Protein AF-C7N5L6-F1 (afdb_monomer_lite)

Organism: Slackia heliotrinireducens (strain ATCC 29202 / DSM 20476 / NCTC 11029 / RHS 1) (NCBI:txid471855)

Structure (mmCIF, N/CA/C/O backbone):
data_AF-C7N5L6-F1
#
_entry.id   AF-C7N5L6-F1
#
loop_
_atom_site.group_PDB
_atom_site.id
_atom_site.type_symbol
_atom_site.label_atom_id
_atom_site.label_alt_id
_atom_site.label_comp_id
_atom_site.label_asym_id
_atom_site.label_entity_id
_atom_site.label_seq_id
_atom_site.pdbx_PDB_ins_code
_atom_site.Cartn_x
_atom_site.Cartn_y
_atom_site.Cartn_z
_atom_site.occupancy
_atom_site.B_iso_or_equiv
_atom_site.auth_seq_id
_atom_site.auth_comp_id
_atom_site.auth_asym_id
_atom_site.auth_atom_id
_atom_site.pdbx_PDB_model_num
ATOM 1 N N . MET A 1 1 ? 4.440 11.508 4.325 1.00 77.06 1 MET A N 1
ATOM 2 C CA . MET A 1 1 ? 5.685 11.204 3.586 1.00 77.06 1 MET A CA 1
ATOM 3 C C . MET A 1 1 ? 5.411 9.969 2.743 1.00 77.06 1 MET A C 1
ATOM 5 O O . MET A 1 1 ? 4.676 9.116 3.219 1.00 77.06 1 MET A O 1
ATOM 9 N N . SER A 1 2 ? 5.889 9.923 1.501 1.00 86.69 2 SER A N 1
ATOM 10 C CA . SER A 1 2 ? 5.658 8.791 0.595 1.00 86.69 2 SER A CA 1
ATOM 11 C C . SER A 1 2 ? 6.901 7.910 0.526 1.00 86.69 2 SER A C 1
ATOM 13 O O . SER A 1 2 ? 7.996 8.452 0.376 1.00 86.69 2 SER A O 1
ATOM 15 N N . GLU A 1 3 ? 6.732 6.596 0.565 1.00 93.94 3 GLU A N 1
ATOM 16 C CA . GLU A 1 3 ? 7.815 5.610 0.513 1.00 93.94 3 GLU A CA 1
ATOM 17 C C . GLU A 1 3 ? 7.682 4.732 -0.733 1.00 93.94 3 GLU A C 1
ATOM 19 O O . GLU A 1 3 ? 6.577 4.515 -1.229 1.00 93.94 3 GLU A O 1
ATOM 24 N N . ILE A 1 4 ? 8.803 4.232 -1.254 1.00 95.56 4 ILE A N 1
ATOM 25 C CA . ILE A 1 4 ? 8.772 3.226 -2.319 1.00 95.56 4 ILE A CA 1
ATOM 26 C C . ILE A 1 4 ? 8.682 1.852 -1.665 1.00 95.56 4 ILE A C 1
ATOM 28 O O . ILE A 1 4 ? 9.495 1.498 -0.809 1.00 95.56 4 ILE A O 1
ATOM 32 N N . MET A 1 5 ? 7.679 1.079 -2.061 1.00 96.25 5 MET A N 1
ATOM 33 C CA . MET A 1 5 ? 7.393 -0.232 -1.495 1.00 96.25 5 MET A CA 1
ATOM 34 C C . MET A 1 5 ? 7.121 -1.246 -2.593 1.00 96.25 5 MET A C 1
ATOM 36 O O . MET A 1 5 ? 6.563 -0.914 -3.634 1.00 96.25 5 MET A O 1
ATOM 40 N N . VAL A 1 6 ? 7.483 -2.499 -2.345 1.00 96.12 6 VAL A N 1
ATOM 41 C CA . VAL A 1 6 ? 7.191 -3.625 -3.231 1.00 96.12 6 VAL A CA 1
ATOM 42 C C . VAL A 1 6 ? 5.888 -4.273 -2.796 1.00 96.12 6 VAL A C 1
ATOM 44 O O . VAL A 1 6 ? 5.742 -4.660 -1.633 1.00 96.12 6 VAL A O 1
ATOM 47 N N . PHE A 1 7 ? 4.953 -4.425 -3.731 1.00 96.12 7 PHE A N 1
ATOM 48 C CA . PHE A 1 7 ? 3.751 -5.209 -3.487 1.00 96.12 7 PHE A CA 1
ATOM 49 C C . PHE A 1 7 ? 4.106 -6.701 -3.511 1.00 96.12 7 PHE A C 1
ATOM 51 O O . PHE A 1 7 ? 4.691 -7.188 -4.471 1.00 96.12 7 PHE A O 1
ATOM 58 N N . VAL A 1 8 ? 3.780 -7.440 -2.455 1.00 96.38 8 VAL A N 1
ATOM 59 C CA . VAL A 1 8 ? 4.035 -8.891 -2.320 1.00 96.38 8 VAL A CA 1
ATOM 60 C C . VAL A 1 8 ? 2.754 -9.698 -2.101 1.00 96.38 8 VAL A C 1
ATOM 62 O O . VAL A 1 8 ? 2.807 -10.912 -1.906 1.00 96.38 8 VAL A O 1
ATOM 65 N N . GLY A 1 9 ? 1.602 -9.023 -2.114 1.00 93.94 9 GLY A N 1
ATOM 66 C CA . GLY A 1 9 ? 0.290 -9.649 -2.011 1.00 93.94 9 GLY A CA 1
ATOM 67 C C . GLY A 1 9 ? -0.087 -10.455 -3.256 1.00 93.94 9 GLY A C 1
ATOM 68 O O . GLY A 1 9 ? 0.707 -10.669 -4.170 1.00 93.94 9 GLY A O 1
ATOM 69 N N . ARG A 1 10 ? -1.340 -10.911 -3.314 1.00 94.56 10 ARG A N 1
ATOM 70 C CA . ARG A 1 10 ? -1.894 -11.517 -4.536 1.00 94.56 10 ARG A CA 1
ATOM 71 C C . ARG A 1 10 ? -2.206 -10.424 -5.550 1.00 94.56 10 ARG A C 1
ATOM 73 O O . ARG A 1 10 ? -2.688 -9.368 -5.148 1.00 94.56 10 ARG A O 1
ATOM 80 N N . ARG A 1 11 ? -2.000 -10.710 -6.843 1.00 92.75 11 ARG A N 1
ATOM 81 C CA . ARG A 1 11 ? -2.353 -9.785 -7.931 1.00 92.75 11 ARG A CA 1
ATOM 82 C C . ARG A 1 11 ? -3.778 -9.263 -7.739 1.00 92.75 11 ARG A C 1
ATOM 84 O O . ARG A 1 11 ? -4.696 -10.055 -7.514 1.00 92.75 11 ARG A O 1
ATOM 91 N N . MET A 1 12 ? -3.945 -7.949 -7.814 1.00 92.31 12 MET A N 1
ATOM 92 C CA . MET A 1 12 ? -5.211 -7.275 -7.538 1.00 92.31 12 MET A CA 1
ATOM 93 C C . MET A 1 12 ? -5.394 -6.096 -8.487 1.00 92.31 12 MET A C 1
ATOM 95 O O . MET A 1 12 ? -4.480 -5.303 -8.659 1.00 92.31 12 MET A O 1
ATOM 99 N N . LEU A 1 13 ? -6.599 -5.944 -9.036 1.00 90.06 13 LEU A N 1
ATOM 100 C CA . LEU A 1 13 ? -7.000 -4.719 -9.722 1.00 90.06 13 LEU A CA 1
ATOM 101 C C . LEU A 1 13 ? -7.707 -3.797 -8.724 1.00 90.06 13 LEU A C 1
ATOM 103 O O . LEU A 1 13 ? -8.757 -4.153 -8.187 1.00 90.06 13 LEU A O 1
ATOM 107 N N . ALA A 1 14 ? -7.142 -2.618 -8.482 1.00 86.19 14 ALA A N 1
ATOM 108 C CA . ALA A 1 14 ? -7.659 -1.637 -7.539 1.00 86.19 14 ALA A CA 1
ATOM 109 C C . ALA A 1 14 ? -7.877 -0.288 -8.231 1.00 86.19 14 ALA A C 1
ATOM 111 O O . ALA A 1 14 ? -6.934 0.472 -8.418 1.00 86.19 14 ALA A O 1
ATOM 112 N N . ASN A 1 15 ? -9.134 0.027 -8.575 1.00 81.81 15 ASN A N 1
ATOM 113 C CA . ASN A 1 15 ? -9.518 1.267 -9.268 1.00 81.81 15 ASN A CA 1
ATOM 114 C C . ASN A 1 15 ? -8.577 1.597 -10.439 1.00 81.81 15 ASN A C 1
ATOM 116 O O . ASN A 1 15 ? -7.924 2.636 -10.437 1.00 81.81 15 ASN A O 1
ATOM 120 N N . CYS A 1 16 ? -8.516 0.678 -11.405 1.00 82.31 16 CYS A N 1
ATOM 121 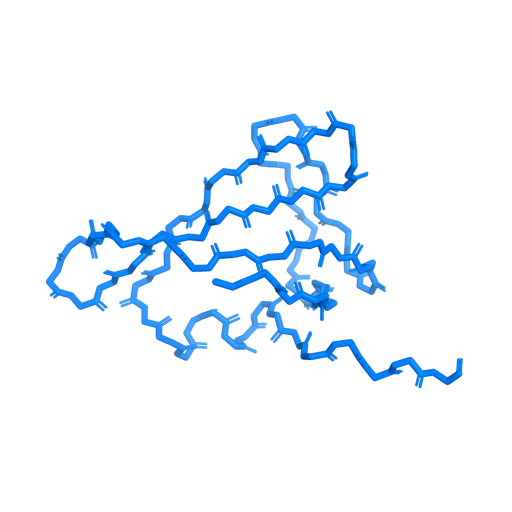C CA . CYS A 1 16 ? -7.680 0.734 -12.609 1.00 82.31 16 CYS A CA 1
ATOM 122 C C . CYS A 1 16 ? -6.175 0.499 -12.402 1.00 82.31 16 CYS A C 1
ATOM 124 O O . CYS A 1 16 ? -5.533 0.059 -13.344 1.00 82.31 16 CYS A O 1
ATOM 126 N N . LEU A 1 17 ? -5.647 0.602 -11.178 1.00 91.31 17 LEU A N 1
ATOM 127 C CA . LEU A 1 17 ? -4.265 0.213 -10.894 1.00 91.31 17 LEU A CA 1
ATOM 128 C C . LEU A 1 17 ? -4.139 -1.313 -10.731 1.00 91.31 17 LEU A C 1
ATOM 130 O O . LEU A 1 17 ? -4.750 -1.897 -9.830 1.00 91.31 17 LEU A O 1
ATOM 134 N N . ASP A 1 18 ? -3.334 -1.964 -11.574 1.00 92.94 18 ASP A N 1
ATOM 135 C CA . ASP A 1 18 ? -2.989 -3.386 -11.430 1.00 92.94 18 ASP A CA 1
ATOM 136 C C . ASP A 1 18 ? -1.786 -3.546 -10.487 1.00 92.94 18 ASP A C 1
ATOM 138 O O . ASP A 1 18 ? -0.656 -3.182 -10.811 1.00 92.94 18 ASP A O 1
ATOM 142 N N . LEU A 1 19 ? -2.045 -4.070 -9.289 1.00 93.88 19 LEU A N 1
ATOM 143 C CA . LEU A 1 19 ? -1.029 -4.364 -8.287 1.00 93.88 19 LEU A CA 1
ATOM 144 C C . LEU A 1 19 ? -0.407 -5.727 -8.567 1.00 93.88 19 LEU A C 1
ATOM 146 O O . LEU A 1 19 ? -0.947 -6.778 -8.208 1.00 93.88 19 LEU A O 1
ATOM 150 N N . GLU A 1 20 ? 0.763 -5.694 -9.186 1.00 94.94 20 GLU A N 1
ATOM 151 C CA . GLU A 1 20 ? 1.546 -6.877 -9.524 1.00 94.94 20 GLU A CA 1
ATOM 152 C C . GLU A 1 20 ? 2.543 -7.257 -8.415 1.00 94.94 20 GLU A C 1
ATOM 154 O O . GLU A 1 20 ? 3.297 -6.394 -7.948 1.00 94.94 20 GLU A O 1
ATOM 159 N N . PRO A 1 21 ? 2.596 -8.537 -7.996 1.00 95.50 21 PRO A N 1
ATOM 160 C CA . PRO A 1 21 ? 3.582 -9.001 -7.025 1.00 95.50 21 PRO A CA 1
ATOM 161 C C . PRO A 1 21 ? 5.012 -8.796 -7.545 1.00 95.50 21 PRO A C 1
ATOM 163 O O . PRO A 1 21 ? 5.322 -9.152 -8.679 1.00 95.50 21 PRO A O 1
ATOM 166 N N . GLY A 1 22 ? 5.894 -8.248 -6.712 1.00 94.44 22 GLY A N 1
ATOM 167 C CA . GLY A 1 22 ? 7.282 -7.929 -7.053 1.00 94.44 22 GLY A CA 1
ATOM 168 C C . GLY A 1 22 ? 7.488 -6.549 -7.687 1.00 94.44 22 GLY A C 1
ATOM 169 O O . GLY A 1 22 ? 8.635 -6.127 -7.822 1.00 94.44 22 GLY A O 1
ATOM 170 N N . ARG A 1 23 ? 6.421 -5.816 -8.036 1.00 94.38 23 ARG A N 1
ATOM 171 C CA . ARG A 1 23 ? 6.524 -4.454 -8.582 1.00 94.38 23 ARG A CA 1
ATOM 172 C C . ARG A 1 23 ? 6.585 -3.415 -7.459 1.00 94.38 23 ARG A C 1
ATOM 174 O O . ARG A 1 23 ? 5.950 -3.570 -6.414 1.00 94.38 23 ARG A O 1
ATOM 181 N N . ALA A 1 24 ? 7.382 -2.372 -7.680 1.00 95.12 24 ALA A N 1
ATOM 182 C CA . ALA A 1 24 ? 7.527 -1.250 -6.764 1.00 95.12 24 ALA A CA 1
ATOM 183 C C . ALA A 1 24 ? 6.493 -0.157 -7.065 1.00 95.12 24 ALA A C 1
ATOM 185 O O . ALA A 1 24 ? 6.228 0.144 -8.227 1.00 95.12 24 ALA A O 1
ATOM 186 N N . TYR A 1 25 ? 5.948 0.445 -6.012 1.00 95.25 25 TYR A N 1
ATOM 187 C CA . TYR A 1 25 ? 4.976 1.531 -6.069 1.00 95.25 25 TYR A CA 1
ATOM 188 C C . TYR A 1 25 ? 5.320 2.588 -5.032 1.00 95.25 25 TYR A C 1
ATOM 190 O O . TYR A 1 25 ? 5.920 2.293 -3.994 1.00 95.25 25 TYR A O 1
ATOM 198 N N . LYS A 1 26 ? 4.879 3.817 -5.281 1.00 95.94 26 LYS A N 1
ATOM 199 C CA . LYS A 1 26 ? 4.926 4.871 -4.275 1.00 95.94 26 LYS A CA 1
ATOM 200 C C . LYS A 1 26 ? 3.693 4.759 -3.387 1.00 95.94 26 LYS A C 1
ATOM 202 O O . LYS A 1 26 ? 2.567 4.835 -3.873 1.00 95.94 26 LYS A O 1
ATOM 207 N N . VAL A 1 27 ? 3.917 4.591 -2.089 1.00 96.06 27 VAL A N 1
ATOM 208 C CA . VAL A 1 27 ? 2.883 4.378 -1.076 1.00 96.06 27 VAL A CA 1
ATOM 209 C C . VAL A 1 27 ? 2.912 5.509 -0.057 1.00 96.06 27 VAL A C 1
ATOM 211 O O . VAL A 1 27 ? 3.969 5.888 0.444 1.00 96.06 27 VAL A O 1
ATOM 214 N N . SER A 1 28 ? 1.744 6.058 0.261 1.00 95.12 28 SER A N 1
ATOM 215 C CA . SER A 1 28 ? 1.580 7.084 1.293 1.00 95.12 28 SER A CA 1
ATOM 216 C C . SER A 1 28 ? 0.487 6.677 2.269 1.00 95.12 28 SER A C 1
ATOM 218 O O . SER A 1 28 ? -0.643 6.423 1.858 1.00 95.12 28 SER A O 1
ATOM 220 N N . ALA A 1 29 ? 0.793 6.659 3.566 1.00 92.75 29 ALA A N 1
ATOM 221 C CA . ALA A 1 29 ? -0.244 6.563 4.587 1.00 92.75 29 ALA A CA 1
ATOM 222 C C . ALA A 1 29 ? -1.088 7.845 4.580 1.00 92.75 29 ALA A C 1
ATOM 224 O O . ALA A 1 29 ? -0.551 8.956 4.564 1.00 92.75 29 ALA A O 1
ATOM 225 N N . LEU A 1 30 ? -2.409 7.690 4.582 1.00 92.62 30 LEU A N 1
ATOM 226 C CA . LEU A 1 30 ? -3.343 8.804 4.667 1.00 92.62 30 LEU A CA 1
ATOM 227 C C . LEU A 1 30 ? -3.764 9.006 6.122 1.00 92.62 30 LEU A C 1
ATOM 229 O O . LEU A 1 30 ? -4.026 8.037 6.835 1.00 92.62 30 LEU A O 1
ATOM 233 N N . ASP A 1 31 ? -3.925 10.265 6.538 1.00 85.56 31 ASP A N 1
ATOM 234 C CA . ASP A 1 31 ? -4.506 10.630 7.840 1.00 85.56 31 ASP A CA 1
ATOM 235 C C . ASP A 1 31 ? -6.034 10.433 7.818 1.00 85.56 31 ASP A C 1
ATOM 237 O O . ASP A 1 31 ? -6.841 11.351 7.944 1.00 85.56 31 ASP A O 1
ATOM 241 N N . ARG A 1 32 ? -6.462 9.204 7.521 1.00 86.12 32 ARG A N 1
ATOM 242 C CA . ARG A 1 32 ? -7.866 8.817 7.433 1.00 86.12 32 ARG A CA 1
ATOM 243 C C . ARG A 1 32 ? -8.050 7.458 8.077 1.00 86.12 32 ARG A C 1
ATOM 24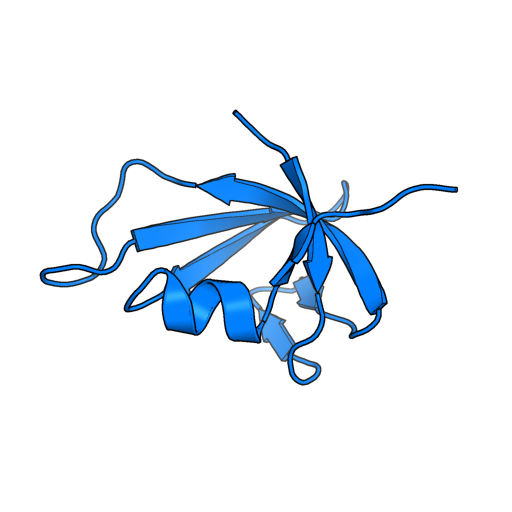5 O O . ARG A 1 32 ? -7.482 6.464 7.630 1.00 86.12 32 ARG A O 1
ATOM 252 N N . LYS A 1 33 ? -8.922 7.405 9.084 1.00 86.62 33 LYS A N 1
ATOM 253 C CA . LYS A 1 33 ? -9.279 6.152 9.751 1.00 86.62 33 LYS A CA 1
ATOM 254 C C . LYS A 1 33 ? -10.175 5.277 8.876 1.00 86.62 33 LYS A C 1
ATOM 256 O O . LYS A 1 33 ? -11.113 5.755 8.233 1.00 86.62 33 LYS A O 1
ATOM 261 N N . PHE A 1 34 ? -9.898 3.981 8.904 1.00 84.88 34 PHE A N 1
ATOM 262 C CA . PHE A 1 34 ? -10.754 2.917 8.398 1.00 84.88 34 PHE A CA 1
ATOM 263 C C . PHE A 1 34 ? -11.227 2.068 9.585 1.00 84.88 34 PHE A C 1
ATOM 265 O O . PHE A 1 34 ? -10.473 1.291 10.163 1.00 84.88 34 PHE A O 1
ATOM 272 N N . GLY A 1 35 ? -12.481 2.240 10.000 1.00 87.00 35 GLY A N 1
ATOM 273 C CA . GLY A 1 35 ? -12.976 1.610 11.226 1.00 87.00 35 GLY A CA 1
ATOM 274 C C . GLY A 1 35 ? -12.291 2.158 12.486 1.00 87.00 35 GLY A C 1
ATOM 275 O O . GLY A 1 35 ? -11.987 3.348 12.568 1.00 87.00 35 GLY A O 1
ATOM 276 N N . ARG A 1 36 ? -12.095 1.296 13.495 1.00 85.31 36 ARG A N 1
ATOM 277 C CA . ARG A 1 36 ? -11.568 1.699 14.813 1.00 85.31 36 ARG A CA 1
ATOM 278 C C . ARG A 1 36 ? -10.047 1.874 14.821 1.00 85.31 36 ARG A C 1
ATOM 280 O O . ARG A 1 36 ? -9.561 2.836 15.413 1.00 85.31 36 ARG A O 1
ATOM 287 N N . GLU A 1 37 ? -9.337 0.962 14.159 1.00 85.88 37 GLU A N 1
ATOM 288 C CA . GLU A 1 37 ? -7.867 0.849 14.196 1.00 85.88 37 GLU A CA 1
ATOM 289 C C . GLU A 1 37 ? -7.217 0.836 12.804 1.00 85.88 37 GLU A C 1
ATOM 291 O O . GLU A 1 37 ? -5.999 0.941 12.692 1.00 85.88 37 GLU A O 1
ATOM 296 N N . GLY A 1 38 ? -8.015 0.737 11.741 1.00 92.50 38 GLY A N 1
ATOM 297 C CA . GLY A 1 38 ? -7.508 0.709 10.379 1.00 92.50 38 GLY A CA 1
ATOM 298 C C . GLY A 1 38 ? -7.198 2.094 9.821 1.00 92.50 38 GLY A C 1
ATOM 299 O O . GLY A 1 38 ? -7.592 3.134 10.362 1.00 92.50 38 GLY A O 1
ATOM 300 N N . PHE A 1 39 ? -6.533 2.093 8.675 1.00 95.12 39 PHE A N 1
ATOM 301 C CA . PHE A 1 39 ? -6.102 3.282 7.954 1.00 95.12 39 PHE A CA 1
ATOM 302 C C . PHE A 1 39 ? -6.234 3.082 6.446 1.00 95.12 39 PHE A C 1
ATOM 304 O O . PHE A 1 39 ? -6.437 1.972 5.952 1.00 95.12 39 PHE A O 1
ATOM 311 N N . TRP A 1 40 ? -6.141 4.183 5.713 1.00 95.31 40 TRP A N 1
ATOM 312 C CA . TRP A 1 40 ? -6.052 4.158 4.261 1.00 95.31 40 TRP A CA 1
ATOM 313 C C . TRP A 1 40 ? -4.622 4.427 3.820 1.00 95.31 40 TRP A C 1
ATOM 315 O O . TRP A 1 40 ? -3.921 5.240 4.424 1.00 95.31 40 TRP A O 1
ATOM 325 N N . ILE A 1 41 ? -4.225 3.796 2.725 1.00 95.12 41 ILE A N 1
ATOM 326 C CA . ILE A 1 41 ? -3.036 4.183 1.973 1.00 95.12 41 ILE A CA 1
ATOM 327 C C . ILE A 1 41 ? -3.440 4.703 0.602 1.00 95.12 41 ILE A C 1
ATOM 329 O O . ILE A 1 41 ? -4.499 4.353 0.077 1.00 95.12 41 ILE A O 1
ATOM 333 N N . GLU A 1 42 ? -2.573 5.512 0.021 1.00 95.38 42 GLU A N 1
ATOM 334 C CA . GLU A 1 42 ? -2.590 5.884 -1.384 1.00 95.38 42 GLU A CA 1
ATOM 335 C C . GLU A 1 42 ? -1.400 5.231 -2.080 1.00 95.38 42 GLU A C 1
ATOM 337 O O . GLU A 1 42 ? -0.282 5.274 -1.565 1.00 95.38 42 GLU A O 1
ATOM 342 N N . VAL A 1 43 ? -1.655 4.604 -3.223 1.00 95.94 43 VAL A N 1
ATOM 343 C CA . VAL A 1 43 ? -0.668 3.889 -4.032 1.00 95.94 43 VAL A CA 1
ATOM 344 C C . VAL A 1 43 ? -0.667 4.49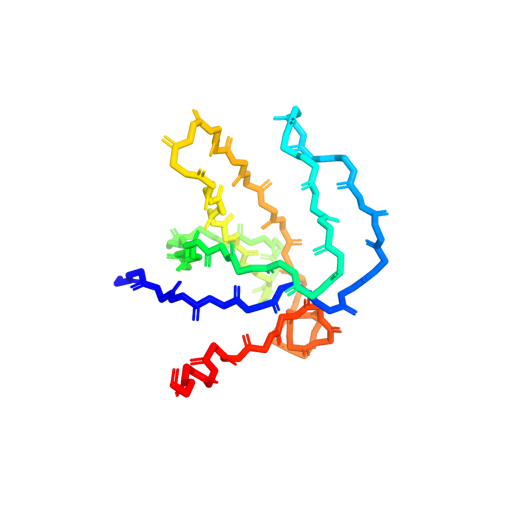5 -5.424 1.00 95.94 43 VAL A C 1
ATOM 346 O O . VAL A 1 43 ? -1.739 4.705 -5.991 1.00 95.94 43 VAL A O 1
ATOM 349 N N . THR A 1 44 ? 0.512 4.751 -5.982 1.00 94.12 44 THR A N 1
ATOM 350 C CA . THR A 1 44 ? 0.659 5.232 -7.358 1.00 94.12 44 THR A CA 1
ATOM 351 C C . THR A 1 44 ? 1.814 4.552 -8.090 1.00 94.12 44 THR A C 1
ATOM 353 O O . THR A 1 44 ? 2.836 4.224 -7.478 1.00 94.12 44 THR A O 1
ATOM 356 N N . ASP A 1 45 ? 1.634 4.338 -9.396 1.00 89.50 45 ASP A N 1
ATOM 357 C CA . ASP A 1 45 ? 2.650 3.863 -10.344 1.00 89.50 45 ASP A CA 1
ATOM 358 C C . ASP A 1 45 ? 3.089 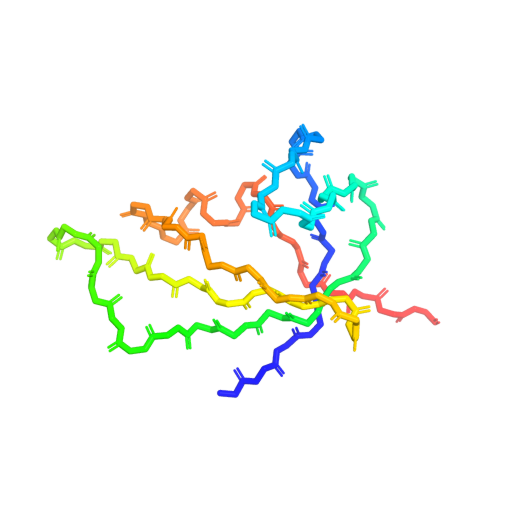4.952 -11.345 1.00 89.50 45 ASP A C 1
ATOM 360 O O . ASP A 1 45 ? 3.449 4.650 -12.479 1.00 89.50 45 ASP A O 1
ATOM 364 N N . ASP A 1 46 ? 3.029 6.219 -10.913 1.00 84.69 46 ASP A N 1
ATOM 365 C CA . ASP A 1 46 ? 3.276 7.453 -11.682 1.00 84.69 46 ASP A CA 1
ATOM 366 C C . ASP A 1 46 ? 2.182 7.831 -12.694 1.00 84.69 46 ASP A C 1
ATOM 368 O O . ASP A 1 46 ? 2.037 9.013 -13.012 1.00 84.69 46 ASP A O 1
ATOM 372 N N . MET A 1 47 ? 1.371 6.877 -13.158 1.00 86.75 47 MET A N 1
ATOM 373 C CA . MET A 1 47 ? 0.248 7.142 -14.063 1.00 86.75 47 MET A CA 1
ATOM 374 C C . MET A 1 47 ? -1.094 7.138 -13.343 1.00 86.75 47 MET A C 1
ATOM 376 O O . MET A 1 47 ? -1.920 8.031 -13.545 1.00 86.75 47 MET A O 1
ATOM 380 N N . GLU A 1 48 ? -1.314 6.132 -12.505 1.00 89.88 48 GLU A N 1
ATOM 381 C CA . GLU A 1 48 ? -2.581 5.920 -11.826 1.00 89.88 48 GLU A CA 1
ATOM 382 C C . GLU A 1 48 ? -2.403 6.033 -10.317 1.00 89.88 48 GLU A C 1
ATOM 384 O O . GLU A 1 48 ? -1.306 5.912 -9.766 1.00 89.8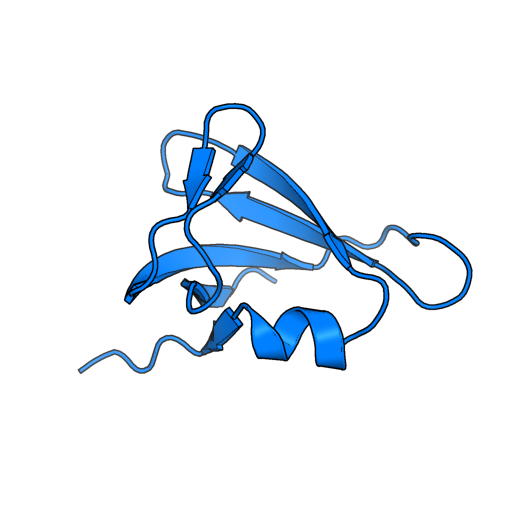8 48 GLU A O 1
ATOM 389 N N . THR A 1 49 ? -3.493 6.344 -9.621 1.00 92.19 49 THR A N 1
ATOM 390 C CA . THR A 1 49 ? -3.513 6.437 -8.162 1.00 92.19 49 THR A CA 1
ATOM 391 C C . THR A 1 49 ? -4.732 5.708 -7.632 1.00 92.19 49 THR A C 1
ATOM 393 O O . THR A 1 49 ? -5.855 5.969 -8.062 1.00 92.19 49 THR A O 1
ATOM 396 N N . CYS A 1 50 ? -4.530 4.829 -6.655 1.00 93.56 50 CYS A N 1
ATOM 397 C CA . CYS A 1 50 ? -5.611 4.134 -5.973 1.00 93.56 50 CYS A CA 1
ATOM 398 C C . CYS A 1 50 ? -5.492 4.282 -4.453 1.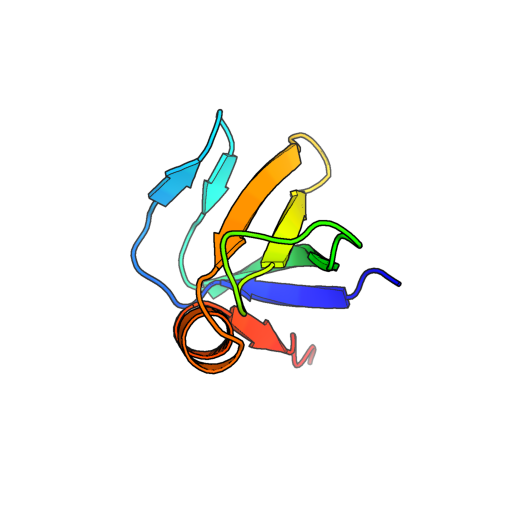00 93.56 50 CYS A C 1
ATOM 400 O O . CYS A 1 50 ? -4.429 4.583 -3.908 1.00 93.56 50 CYS A O 1
ATOM 402 N N . ARG A 1 51 ? -6.615 4.095 -3.754 1.00 93.81 51 ARG A N 1
ATOM 403 C CA . ARG A 1 51 ? -6.672 4.137 -2.291 1.00 93.81 51 ARG A CA 1
ATOM 404 C C . ARG A 1 51 ? -7.147 2.801 -1.765 1.00 93.81 51 ARG A C 1
ATOM 406 O O . ARG A 1 51 ? -8.206 2.328 -2.175 1.00 93.81 51 ARG A O 1
ATOM 413 N N . LEU A 1 52 ? -6.385 2.231 -0.843 1.00 93.06 52 LEU A N 1
ATOM 414 C CA . LEU A 1 52 ? -6.645 0.909 -0.284 1.00 93.06 52 LEU A CA 1
ATOM 415 C C . LEU A 1 52 ? -6.865 1.017 1.227 1.00 93.06 52 LEU A C 1
ATOM 417 O O . LEU A 1 52 ? -6.060 1.663 1.906 1.00 93.06 52 LEU A O 1
ATOM 421 N N . PRO A 1 53 ? -7.934 0.411 1.768 1.00 95.06 53 PRO A N 1
ATOM 422 C CA . PRO A 1 53 ? -8.125 0.313 3.203 1.00 95.06 53 PRO A CA 1
ATOM 423 C C . PRO A 1 53 ? -7.338 -0.874 3.771 1.00 95.06 53 PRO A C 1
ATOM 425 O O . PRO A 1 53 ? -7.348 -1.960 3.197 1.00 95.06 53 PRO A O 1
ATOM 428 N N . TYR A 1 54 ? -6.737 -0.683 4.942 1.00 94.25 54 TYR A N 1
ATOM 429 C CA . TYR A 1 54 ? -6.133 -1.738 5.752 1.00 94.25 54 TYR A CA 1
ATOM 430 C C . TYR A 1 54 ? -6.703 -1.683 7.166 1.00 94.25 54 TYR A C 1
ATOM 432 O O . TYR A 1 54 ? -6.856 -0.609 7.749 1.00 94.25 54 TYR A O 1
ATOM 440 N N . LYS A 1 55 ? -7.043 -2.840 7.732 1.00 94.00 55 LYS A N 1
ATOM 441 C CA . LYS A 1 55 ? -7.603 -2.979 9.083 1.00 94.00 55 LYS A CA 1
ATOM 442 C C . LYS A 1 55 ? -6.540 -2.835 10.167 1.00 94.00 55 LYS A C 1
ATOM 444 O O . LYS A 1 55 ? -6.889 -2.477 11.286 1.00 94.00 55 LYS A O 1
ATOM 449 N N . SER A 1 56 ? -5.278 -3.118 9.848 1.00 92.75 56 SER A N 1
ATOM 450 C CA . SER A 1 56 ? -4.141 -3.011 10.765 1.00 92.75 56 SER A CA 1
ATOM 451 C C . SER A 1 56 ? -2.810 -2.902 10.014 1.00 92.75 56 SER A C 1
ATOM 453 O O . SER A 1 56 ? -2.729 -3.157 8.809 1.00 92.75 56 SER A O 1
ATOM 455 N N . ALA A 1 57 ? -1.745 -2.541 10.736 1.00 91.31 57 ALA A N 1
ATOM 456 C CA . ALA A 1 57 ? -0.386 -2.520 10.193 1.00 91.31 57 ALA A CA 1
ATOM 457 C C . ALA A 1 57 ? 0.109 -3.929 9.803 1.00 91.31 57 ALA A C 1
ATOM 459 O O . ALA A 1 57 ? 0.831 -4.080 8.818 1.00 91.31 57 ALA A O 1
ATOM 460 N N . ASP A 1 58 ? -0.321 -4.976 10.513 1.00 93.94 58 ASP A N 1
ATOM 461 C CA . ASP A 1 58 ? -0.022 -6.368 10.157 1.00 93.94 58 ASP A CA 1
ATOM 462 C C . ASP A 1 58 ? -0.610 -6.756 8.794 1.00 93.94 58 ASP A C 1
ATOM 464 O O . ASP A 1 58 ? 0.095 -7.309 7.954 1.00 93.94 58 ASP A O 1
ATOM 468 N N . GLU A 1 59 ? -1.875 -6.415 8.521 1.00 93.81 59 GLU A N 1
ATOM 469 C CA . GLU A 1 59 ? -2.494 -6.690 7.213 1.00 93.81 59 GLU A CA 1
ATOM 470 C C . GLU A 1 59 ? -1.765 -5.946 6.083 1.00 93.81 59 GLU A C 1
ATOM 472 O O . GLU A 1 59 ? -1.585 -6.467 4.979 1.00 93.81 59 GLU A O 1
ATOM 477 N N . PHE A 1 60 ? -1.302 -4.729 6.364 1.00 94.62 60 PHE A N 1
ATOM 478 C CA . PHE A 1 60 ? -0.505 -3.953 5.425 1.00 94.62 60 PHE A CA 1
ATOM 479 C C . PHE A 1 60 ? 0.845 -4.621 5.124 1.00 94.62 60 PHE A C 1
ATOM 481 O O . PHE A 1 60 ? 1.165 -4.858 3.958 1.00 94.62 60 PHE A O 1
ATOM 488 N N . THR A 1 61 ? 1.608 -5.009 6.149 1.00 94.62 61 THR A N 1
ATOM 489 C CA . THR A 1 61 ? 2.936 -5.640 5.989 1.00 94.62 61 THR A CA 1
ATOM 490 C C . THR A 1 61 ? 2.889 -7.063 5.414 1.00 94.62 61 THR A C 1
ATOM 492 O O . THR A 1 61 ? 3.896 -7.565 4.911 1.00 94.62 61 THR A O 1
ATOM 495 N N . GLN A 1 62 ? 1.718 -7.708 5.407 1.00 95.75 62 GLN A N 1
ATOM 496 C CA . GLN A 1 62 ? 1.480 -8.939 4.643 1.00 95.75 62 GLN A CA 1
ATOM 497 C C . GLN A 1 62 ? 1.452 -8.709 3.125 1.00 95.75 62 GLN A C 1
ATOM 499 O O . GLN A 1 62 ? 1.743 -9.634 2.370 1.00 95.75 62 GLN A O 1
ATOM 504 N N . ASN A 1 63 ? 1.103 -7.500 2.675 1.00 96.06 63 ASN A N 1
ATOM 505 C CA . ASN A 1 63 ? 0.951 -7.164 1.258 1.00 96.06 63 ASN A CA 1
ATOM 506 C C . ASN A 1 63 ? 2.064 -6.257 0.722 1.00 96.06 63 ASN A C 1
ATOM 508 O O . ASN A 1 63 ? 2.241 -6.184 -0.491 1.00 96.06 63 ASN A O 1
ATOM 512 N N . TRP A 1 64 ? 2.819 -5.597 1.599 1.00 96.50 64 TRP A N 1
ATOM 513 C CA . TRP A 1 64 ? 3.829 -4.608 1.234 1.00 96.50 64 TRP A CA 1
ATOM 514 C C . TRP A 1 64 ? 5.153 -4.861 1.945 1.00 96.50 64 TRP A C 1
ATOM 516 O O . TRP A 1 64 ? 5.192 -5.213 3.125 1.00 96.50 64 TRP A O 1
ATOM 526 N N . ARG A 1 65 ? 6.255 -4.637 1.230 1.00 96.25 65 ARG A N 1
ATOM 527 C CA . ARG A 1 65 ? 7.617 -4.669 1.772 1.00 96.25 65 ARG A CA 1
ATOM 528 C C . ARG A 1 65 ? 8.353 -3.374 1.430 1.00 96.25 65 ARG A C 1
ATOM 530 O O . ARG A 1 65 ? 8.093 -2.817 0.364 1.00 96.25 65 ARG A O 1
ATOM 537 N N . PRO A 1 66 ? 9.268 -2.891 2.287 1.00 94.44 66 PRO A N 1
ATOM 538 C CA . PRO A 1 66 ? 10.168 -1.804 1.916 1.00 94.44 66 PRO A CA 1
ATOM 539 C C . PRO A 1 66 ? 10.910 -2.140 0.619 1.00 94.44 66 PRO A C 1
ATOM 541 O O . PRO A 1 66 ? 11.326 -3.284 0.426 1.00 94.44 66 PRO A O 1
ATOM 544 N N . TYR A 1 67 ? 11.057 -1.167 -0.280 1.00 91.88 67 TYR A N 1
ATOM 545 C CA . TYR A 1 67 ? 11.876 -1.353 -1.472 1.00 91.88 67 TYR A CA 1
ATOM 546 C C . TYR A 1 67 ? 13.359 -1.322 -1.094 1.00 91.88 67 TYR A C 1
ATOM 548 O O . TYR A 1 67 ? 13.931 -0.264 -0.836 1.00 91.88 67 TYR A O 1
ATOM 556 N N . GLU A 1 68 ? 13.985 -2.494 -1.068 1.00 83.81 68 GLU A N 1
ATOM 557 C CA . GLU A 1 68 ? 15.432 -2.638 -0.922 1.00 83.81 68 GLU A CA 1
ATOM 558 C C . GLU A 1 68 ? 16.074 -2.534 -2.310 1.00 83.81 68 GLU A C 1
ATOM 560 O O . GLU A 1 68 ? 16.356 -3.534 -2.968 1.00 83.81 68 GLU A O 1
ATOM 565 N N . GLY A 1 69 ? 16.231 -1.307 -2.810 1.00 70.69 69 GLY A N 1
ATOM 566 C CA . GLY A 1 69 ? 16.962 -1.072 -4.054 1.00 70.69 69 GLY A CA 1
ATOM 567 C C . GLY A 1 69 ? 18.399 -1.597 -3.951 1.00 70.69 69 GLY A C 1
ATOM 568 O O . GLY A 1 69 ? 19.097 -1.294 -2.983 1.00 70.69 69 GLY A O 1
ATOM 569 N N . ARG A 1 70 ? 18.832 -2.380 -4.944 1.00 51.59 70 ARG A N 1
ATOM 570 C CA . ARG A 1 70 ? 20.252 -2.605 -5.250 1.00 51.59 70 ARG A CA 1
ATOM 571 C C . ARG A 1 70 ? 20.713 -1.615 -6.304 1.00 51.59 70 ARG A C 1
ATOM 573 O O . ARG A 1 70 ? 19.914 -1.359 -7.232 1.00 51.59 70 ARG A O 1
#

Secondary structure (DSSP, 8-state):
-EEEEEE-S--EEETTEEE-TT-EEEEEEEEEEETTTEEEEEEE-SS-EEEEEESSHHHHHHHEEE----

Foldseek 3Di:
DKAKKAFQDPFDQFVNDTRDHRDIWIKDWDPDDDPPAKTKMWTDPPPDIGIDIDPHPVSVCVGIDHDPDD

Sequence (70 aa):
MSEIMVFVGRRMLANCLDLEPGRAYKVSALDRKFGREGFWIEVTDDMETCRLPYKSADEFTQNWRPYEGR

pLDDT: mean 91.17, std 6.9, range [51.59, 96.5]

Radius of gyration: 11.46 Å; chains: 1; bounding box: 33×23×29 Å